Protein AF-A0A354ZIR4-F1 (afdb_monomer)

Radius of gyration: 13.45 Å; Cα contacts (8 Å, |Δi|>4): 122; chains: 1; bounding box: 28×32×31 Å

Solvent-accessible surface area (backbone atoms only — not comparable to full-atom values): 5061 Å² total; per-residue (Å²): 122,97,40,75,67,55,53,53,51,48,54,52,48,51,55,51,51,44,67,61,39,46,87,78,36,78,66,36,48,70,50,56,55,90,43,46,34,38,83,47,100,88,41,73,48,69,51,48,30,37,34,37,52,42,96,52,50,86,30,64,50,100,80,34,29,72,47,86,59,84,40,79,44,79,80,84,47,88,82,69,79,76,126

Sequence (83 aa):
APYVHHQRVSRRLLIFLHGYFAPRDPTGEVFNAPIDMALSDTNVIQPDLIYIPGESSEIVEEKRIGGAPLLVVEILSRWTRSK

Structure (mmCIF, N/CA/C/O backbone):
data_AF-A0A354ZIR4-F1
#
_entry.id   AF-A0A354ZIR4-F1
#
loop_
_atom_site.group_PDB
_atom_site.id
_atom_site.type_symbol
_atom_site.label_atom_id
_atom_site.label_alt_id
_atom_site.label_comp_id
_atom_site.label_asym_id
_atom_site.label_entity_id
_atom_site.label_seq_id
_atom_site.pdbx_PDB_ins_code
_atom_site.Cartn_x
_atom_site.Cartn_y
_atom_site.Cartn_z
_atom_site.occupancy
_atom_site.B_iso_or_equiv
_atom_site.auth_seq_id
_atom_site.auth_comp_id
_atom_site.auth_asym_id
_atom_site.auth_atom_id
_atom_site.pdbx_PDB_model_num
ATOM 1 N N . ALA A 1 1 ? -2.163 -11.130 12.181 1.00 58.41 1 ALA A N 1
ATOM 2 C CA . ALA A 1 1 ? -1.360 -10.366 13.166 1.00 58.41 1 ALA A CA 1
ATOM 3 C C . ALA A 1 1 ? 0.104 -10.386 12.729 1.00 58.41 1 ALA A C 1
ATOM 5 O O . ALA A 1 1 ? 0.502 -11.387 12.133 1.00 58.41 1 ALA A O 1
ATOM 6 N N . PRO A 1 2 ? 0.877 -9.305 12.929 1.00 67.06 2 PRO A N 1
ATOM 7 C CA . PRO A 1 2 ? 2.121 -9.052 12.202 1.00 67.06 2 PRO A CA 1
ATOM 8 C C . PRO A 1 2 ? 3.257 -9.927 1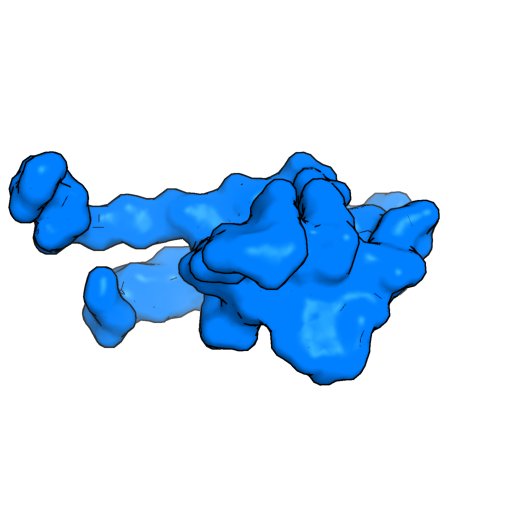2.741 1.00 67.06 2 PRO A C 1
ATOM 10 O O . PRO A 1 2 ? 4.120 -9.498 13.497 1.00 67.06 2 PRO A O 1
ATOM 13 N N . TYR A 1 3 ? 3.244 -11.202 12.370 1.00 83.81 3 TYR A N 1
ATOM 14 C CA . TYR A 1 3 ? 4.339 -12.120 12.641 1.00 83.81 3 TYR A CA 1
ATOM 15 C C . TYR A 1 3 ? 5.427 -11.941 11.584 1.00 83.81 3 TYR A C 1
ATOM 17 O O . TYR A 1 3 ? 5.142 -11.630 10.428 1.00 83.81 3 TYR A O 1
ATOM 25 N N . VAL A 1 4 ? 6.675 -12.238 11.945 1.00 89.38 4 VAL A N 1
ATOM 26 C CA . VAL A 1 4 ? 7.838 -12.141 11.042 1.00 89.38 4 VAL A CA 1
ATOM 27 C C . VAL A 1 4 ? 7.600 -12.838 9.694 1.00 89.38 4 VAL A C 1
ATOM 29 O O . VAL A 1 4 ? 8.043 -12.349 8.659 1.00 89.38 4 VAL A O 1
ATOM 32 N N . HIS A 1 5 ? 6.876 -13.962 9.679 1.00 88.81 5 HIS A N 1
ATOM 33 C CA . HIS A 1 5 ? 6.505 -14.645 8.437 1.00 88.81 5 HIS A CA 1
ATOM 34 C C . HIS A 1 5 ? 5.609 -13.789 7.530 1.00 88.81 5 HIS A C 1
ATOM 36 O O . HIS A 1 5 ? 5.893 -13.664 6.344 1.00 88.81 5 HIS A O 1
ATOM 42 N N . HIS A 1 6 ? 4.556 -13.186 8.085 1.00 91.56 6 HIS A N 1
ATOM 43 C CA . HIS A 1 6 ? 3.634 -12.315 7.350 1.00 91.56 6 HIS A CA 1
ATOM 44 C C . HIS A 1 6 ? 4.385 -11.123 6.744 1.00 91.56 6 HIS A C 1
ATOM 46 O O . HIS A 1 6 ? 4.313 -10.902 5.540 1.00 91.56 6 HIS A O 1
ATOM 52 N N . GLN A 1 7 ? 5.255 -10.487 7.532 1.00 92.62 7 GLN A N 1
ATOM 53 C CA . GLN A 1 7 ? 6.091 -9.373 7.072 1.00 92.62 7 GLN A CA 1
ATOM 54 C C . GLN A 1 7 ? 7.096 -9.787 5.983 1.00 92.62 7 GLN A C 1
ATOM 56 O O . GLN A 1 7 ? 7.328 -9.052 5.024 1.00 92.62 7 GLN A O 1
ATOM 61 N N . ARG A 1 8 ? 7.671 -10.997 6.064 1.00 94.69 8 ARG A N 1
ATOM 62 C CA . ARG A 1 8 ? 8.537 -11.540 4.999 1.00 94.69 8 ARG A CA 1
ATOM 63 C C . ARG A 1 8 ? 7.779 -11.774 3.695 1.00 94.69 8 ARG A C 1
ATOM 65 O O . ARG A 1 8 ? 8.352 -11.537 2.634 1.00 94.69 8 ARG A O 1
ATOM 72 N N . VAL A 1 9 ? 6.540 -12.263 3.767 1.00 94.81 9 VAL A N 1
ATOM 73 C CA . VAL A 1 9 ? 5.690 -12.460 2.585 1.00 94.81 9 VAL A CA 1
ATOM 74 C C . VAL A 1 9 ? 5.296 -11.107 1.994 1.00 94.81 9 VAL A C 1
ATOM 76 O O . VAL A 1 9 ? 5.525 -10.905 0.805 1.00 94.81 9 VAL A O 1
ATOM 79 N N . SER A 1 10 ? 4.830 -10.166 2.823 1.00 95.88 10 SER A N 1
ATOM 80 C CA . SER A 1 10 ? 4.459 -8.808 2.399 1.00 95.88 10 SER A CA 1
ATOM 81 C C . SER A 1 10 ? 5.606 -8.118 1.665 1.00 95.88 10 SER A C 1
ATOM 83 O O . SER A 1 10 ? 5.449 -7.733 0.510 1.00 95.88 10 SER A O 1
ATOM 85 N N . ARG A 1 11 ? 6.818 -8.107 2.243 1.00 97.12 11 ARG A N 1
ATOM 86 C CA . ARG A 1 11 ? 8.001 -7.517 1.592 1.00 97.12 11 ARG A CA 1
ATOM 87 C C . ARG A 1 11 ? 8.312 -8.139 0.229 1.00 97.12 11 ARG A C 1
ATOM 89 O O . ARG A 1 11 ? 8.684 -7.434 -0.703 1.00 97.12 11 ARG A O 1
ATOM 96 N N . ARG A 1 12 ? 8.228 -9.468 0.110 1.00 98.00 12 ARG A N 1
ATOM 97 C CA . ARG A 1 12 ? 8.528 -10.168 -1.151 1.00 98.00 12 ARG A CA 1
ATOM 98 C C . ARG A 1 12 ? 7.503 -9.836 -2.229 1.00 98.00 12 ARG A C 1
ATOM 100 O O . ARG A 1 12 ? 7.897 -9.595 -3.364 1.00 98.00 12 ARG A O 1
ATOM 107 N N . LEU A 1 13 ? 6.224 -9.813 -1.862 1.00 98.00 13 LEU A N 1
ATOM 108 C CA . LEU A 1 13 ? 5.143 -9.447 -2.769 1.00 98.00 13 LEU A CA 1
ATOM 109 C C . LEU A 1 13 ? 5.235 -7.976 -3.179 1.00 98.00 13 LEU A C 1
ATOM 111 O O . LEU A 1 13 ? 5.133 -7.703 -4.366 1.00 98.00 13 LEU A O 1
ATOM 115 N N . LEU A 1 14 ? 5.528 -7.060 -2.252 1.00 98.31 14 LEU A N 1
ATOM 116 C CA . LEU A 1 14 ? 5.751 -5.644 -2.555 1.00 98.31 14 LEU A CA 1
ATOM 117 C C . LEU A 1 14 ? 6.837 -5.461 -3.625 1.00 98.31 14 LEU A C 1
ATOM 119 O O . LEU A 1 14 ? 6.594 -4.823 -4.644 1.00 98.31 14 LEU A O 1
ATOM 123 N N . ILE A 1 15 ? 8.012 -6.073 -3.430 1.00 98.62 15 ILE A N 1
ATOM 124 C CA . ILE A 1 15 ? 9.125 -5.998 -4.392 1.00 98.62 15 ILE A CA 1
ATOM 125 C C . ILE A 1 15 ? 8.714 -6.578 -5.751 1.00 98.62 15 ILE A C 1
ATOM 127 O O . ILE A 1 15 ? 9.011 -5.990 -6.790 1.00 98.62 15 ILE A O 1
ATOM 131 N N . PHE A 1 16 ? 8.035 -7.728 -5.750 1.00 98.50 16 PHE A N 1
ATOM 132 C CA . PHE A 1 16 ? 7.593 -8.388 -6.975 1.00 98.50 16 PHE A CA 1
ATOM 133 C C . PHE A 1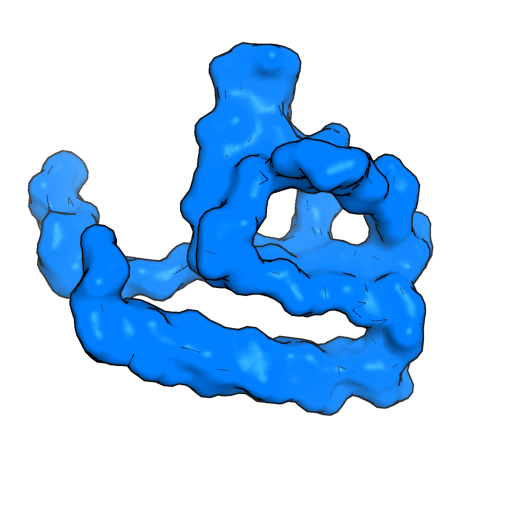 16 ? 6.571 -7.546 -7.750 1.00 98.50 16 PHE A C 1
ATOM 135 O O . PHE A 1 16 ? 6.744 -7.329 -8.947 1.00 98.50 16 PHE A O 1
ATOM 142 N N . LEU A 1 17 ? 5.532 -7.052 -7.072 1.00 98.44 17 LEU A N 1
ATOM 143 C CA . LEU A 1 17 ? 4.480 -6.236 -7.677 1.00 98.44 17 LEU A CA 1
ATOM 144 C C . LEU A 1 17 ? 5.045 -4.913 -8.193 1.00 98.44 17 LEU A C 1
ATOM 146 O O . LEU A 1 17 ? 4.786 -4.559 -9.339 1.00 98.44 17 LEU A O 1
ATOM 150 N N . HIS A 1 18 ? 5.882 -4.232 -7.405 1.00 98.06 18 HIS A N 1
ATOM 151 C CA . HIS A 1 18 ? 6.536 -3.001 -7.844 1.00 98.06 18 HIS A CA 1
ATOM 152 C C . HIS A 1 18 ? 7.386 -3.234 -9.101 1.00 98.06 18 HIS A C 1
ATOM 154 O O . HIS A 1 18 ? 7.242 -2.512 -10.082 1.00 98.06 18 HIS A O 1
ATOM 160 N N . GLY A 1 19 ? 8.206 -4.293 -9.131 1.00 98.38 19 GLY A N 1
ATOM 161 C CA . GLY A 1 19 ? 9.006 -4.636 -10.312 1.00 98.38 19 GLY A CA 1
ATOM 162 C C . GLY A 1 19 ? 8.173 -5.032 -11.538 1.00 98.38 19 GLY A C 1
ATOM 163 O O . GLY A 1 19 ? 8.598 -4.807 -12.670 1.00 98.38 19 GLY A O 1
ATOM 164 N N . TYR A 1 20 ? 6.984 -5.605 -11.336 1.00 98.25 20 TYR A N 1
ATOM 165 C CA . TYR A 1 20 ? 6.065 -5.943 -12.421 1.00 98.25 20 TYR A CA 1
ATOM 166 C C . TYR A 1 20 ? 5.371 -4.705 -13.008 1.00 98.25 20 TYR A C 1
ATOM 168 O O . TYR A 1 20 ? 5.308 -4.574 -14.237 1.00 98.25 20 TYR A O 1
ATOM 176 N N . PHE A 1 21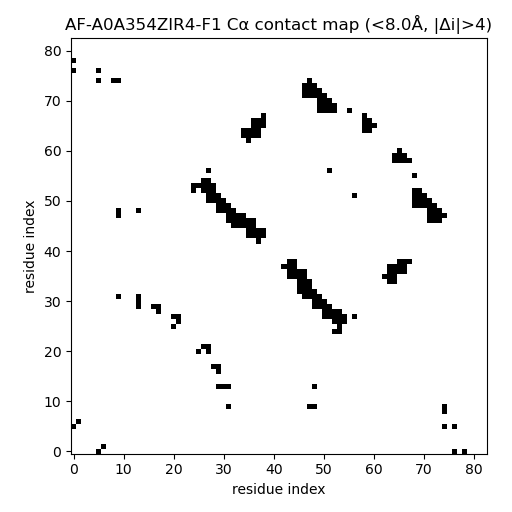 ? 4.862 -3.813 -12.152 1.00 98.31 21 PHE A N 1
ATOM 177 C CA . PHE A 1 21 ? 4.070 -2.654 -12.568 1.00 98.31 21 PHE A CA 1
ATOM 178 C C . PHE A 1 21 ? 4.920 -1.472 -13.029 1.00 98.31 21 PHE A C 1
ATOM 180 O O . PHE A 1 21 ? 4.576 -0.884 -14.046 1.00 98.31 21 PHE A O 1
ATOM 187 N N . ALA A 1 22 ? 6.061 -1.184 -12.395 1.00 97.56 22 ALA A N 1
ATOM 188 C CA . ALA A 1 22 ? 6.898 -0.028 -12.736 1.00 97.56 22 ALA A CA 1
ATOM 189 C C . ALA A 1 22 ? 7.216 0.142 -14.244 1.00 97.56 22 ALA A C 1
ATOM 191 O O . ALA A 1 22 ? 7.106 1.259 -14.743 1.00 97.56 22 ALA A O 1
ATOM 192 N N . PRO A 1 23 ? 7.570 -0.908 -15.021 1.00 98.19 23 PRO A N 1
ATOM 193 C CA . PRO A 1 23 ? 7.815 -0.748 -16.460 1.00 98.19 23 PRO A CA 1
ATOM 194 C C . PRO A 1 23 ? 6.541 -0.650 -17.320 1.00 98.19 23 PRO A C 1
ATOM 196 O O . PRO A 1 23 ? 6.644 -0.359 -18.509 1.00 98.19 23 PRO A O 1
ATOM 199 N N . ARG A 1 24 ? 5.361 -0.957 -16.768 1.00 97.75 24 ARG A N 1
ATOM 200 C CA . ARG A 1 24 ? 4.069 -0.994 -17.483 1.00 97.75 24 ARG A CA 1
ATOM 201 C C . ARG A 1 24 ? 3.214 0.233 -17.196 1.00 97.75 24 ARG A C 1
ATOM 203 O O . ARG A 1 24 ? 2.520 0.707 -18.084 1.00 97.75 24 ARG A O 1
ATOM 210 N N . ASP A 1 25 ? 3.291 0.719 -15.969 1.00 98.00 25 ASP A N 1
ATOM 211 C CA . ASP A 1 25 ? 2.602 1.894 -15.469 1.00 98.00 25 ASP A CA 1
ATOM 212 C C . ASP A 1 25 ? 3.570 2.668 -14.560 1.00 98.00 25 ASP A C 1
ATOM 214 O O . ASP A 1 25 ? 3.622 2.430 -13.351 1.00 98.00 25 ASP A O 1
ATOM 218 N N . PRO A 1 26 ? 4.387 3.566 -15.142 1.00 96.62 26 PRO A N 1
ATOM 219 C CA . PRO A 1 26 ? 5.393 4.332 -14.405 1.00 96.62 26 PRO A CA 1
ATOM 220 C C . PRO A 1 26 ? 4.812 5.292 -13.360 1.00 96.62 26 PRO A C 1
ATOM 222 O O . PRO A 1 26 ? 5.552 5.804 -12.524 1.00 96.62 26 PRO A O 1
ATOM 225 N N . THR A 1 27 ? 3.512 5.567 -13.445 1.00 97.50 27 THR A N 1
ATOM 226 C CA . THR A 1 27 ? 2.756 6.444 -12.543 1.00 97.50 27 THR A CA 1
ATOM 227 C C . THR A 1 27 ? 1.917 5.673 -11.529 1.00 97.50 27 THR A C 1
ATOM 229 O O . THR A 1 27 ? 1.307 6.288 -10.662 1.00 97.50 27 THR A O 1
ATOM 232 N N . GLY A 1 28 ? 1.869 4.345 -11.638 1.00 97.75 28 GLY A N 1
ATOM 233 C CA . GLY A 1 28 ? 1.146 3.489 -10.714 1.00 97.75 28 GLY A CA 1
ATOM 234 C C . GLY A 1 28 ? 1.916 3.254 -9.422 1.00 97.75 28 GLY A C 1
ATOM 235 O O . GLY A 1 28 ? 3.148 3.207 -9.394 1.00 97.75 28 GLY A O 1
ATOM 236 N N . GLU A 1 29 ? 1.174 3.038 -8.345 1.00 97.31 29 GLU A N 1
ATOM 237 C CA . GLU A 1 29 ? 1.724 2.931 -6.999 1.00 97.31 29 GLU A CA 1
ATOM 238 C C . GLU A 1 29 ? 1.335 1.610 -6.342 1.00 97.31 29 GLU A C 1
ATOM 240 O O . GLU A 1 29 ? 0.197 1.149 -6.439 1.00 97.31 29 GLU A O 1
ATOM 245 N N . VAL A 1 30 ? 2.295 0.994 -5.649 1.00 98.06 30 VAL A N 1
ATOM 246 C CA . VAL A 1 30 ? 2.058 -0.177 -4.799 1.00 98.06 30 VAL A CA 1
ATOM 247 C C . VAL A 1 30 ? 2.301 0.240 -3.356 1.00 98.06 30 VAL A C 1
ATOM 249 O O . VAL A 1 30 ? 3.429 0.580 -3.002 1.00 98.06 30 VAL A O 1
ATOM 252 N N . PHE A 1 31 ? 1.270 0.167 -2.518 1.00 97.19 31 PHE A N 1
ATOM 253 C CA . PHE A 1 31 ? 1.369 0.466 -1.089 1.00 97.19 31 PHE A CA 1
ATOM 254 C C . PHE A 1 31 ? 1.343 -0.819 -0.262 1.00 97.19 31 PHE A C 1
ATOM 256 O O . PHE A 1 31 ? 0.773 -1.831 -0.675 1.00 97.19 31 PHE A O 1
ATOM 263 N N . ASN A 1 32 ? 1.939 -0.767 0.928 1.00 96.31 32 ASN A N 1
ATOM 264 C CA . ASN A 1 32 ? 1.872 -1.818 1.938 1.00 96.31 32 ASN A CA 1
ATOM 265 C C . ASN A 1 32 ? 1.229 -1.312 3.226 1.00 96.31 32 ASN A C 1
ATOM 267 O O . ASN A 1 32 ? 1.267 -0.120 3.516 1.00 96.31 32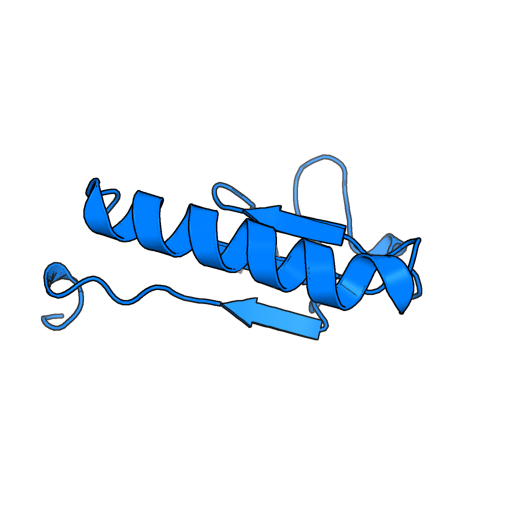 ASN A O 1
ATOM 271 N N . ALA A 1 33 ? 0.707 -2.237 4.031 1.00 94.25 33 ALA A N 1
ATOM 272 C CA . ALA A 1 33 ? 0.175 -1.919 5.347 1.00 94.25 33 ALA A CA 1
ATOM 273 C C . ALA A 1 33 ? 1.212 -1.202 6.244 1.00 94.25 33 ALA A C 1
ATOM 275 O O . ALA A 1 33 ? 2.399 -1.564 6.212 1.00 94.25 33 ALA A O 1
ATOM 276 N N . PRO A 1 34 ? 0.771 -0.273 7.115 1.00 94.50 34 PRO A N 1
ATOM 277 C CA . PRO A 1 34 ? -0.615 0.186 7.260 1.00 94.50 34 PRO A CA 1
ATOM 278 C C . PRO A 1 34 ? -1.025 1.170 6.149 1.00 94.50 34 PRO A C 1
ATOM 280 O O . PRO A 1 34 ? -0.308 2.128 5.877 1.00 94.50 34 PRO A O 1
ATOM 283 N N . ILE A 1 35 ? -2.197 0.946 5.549 1.00 94.12 35 ILE A N 1
ATOM 284 C CA . ILE A 1 35 ? -2.844 1.861 4.601 1.00 94.12 35 ILE A CA 1
ATOM 285 C C . ILE A 1 35 ? -4.358 1.788 4.803 1.00 94.12 35 ILE A C 1
ATOM 287 O O . ILE A 1 35 ? -4.919 0.697 4.818 1.00 94.12 35 ILE A O 1
ATOM 291 N N . ASP A 1 36 ? -5.013 2.931 4.987 1.00 95.94 36 ASP A N 1
ATOM 292 C CA . ASP A 1 36 ? -6.465 2.989 5.158 1.00 95.94 36 ASP A CA 1
ATOM 293 C C . ASP A 1 36 ? -7.150 3.036 3.790 1.00 95.94 36 ASP A C 1
ATOM 295 O O . ASP A 1 36 ? -6.784 3.846 2.942 1.00 95.94 36 ASP A O 1
ATOM 299 N N . MET A 1 37 ? -8.169 2.202 3.578 1.00 94.88 37 MET A N 1
ATOM 300 C CA . MET A 1 37 ? -8.998 2.211 2.372 1.00 94.88 37 MET A CA 1
ATOM 301 C C . MET A 1 37 ? -10.476 2.302 2.744 1.00 94.88 37 MET A C 1
ATOM 303 O O . MET A 1 37 ? -11.015 1.427 3.430 1.00 94.88 37 MET A O 1
ATOM 307 N N . ALA A 1 38 ? 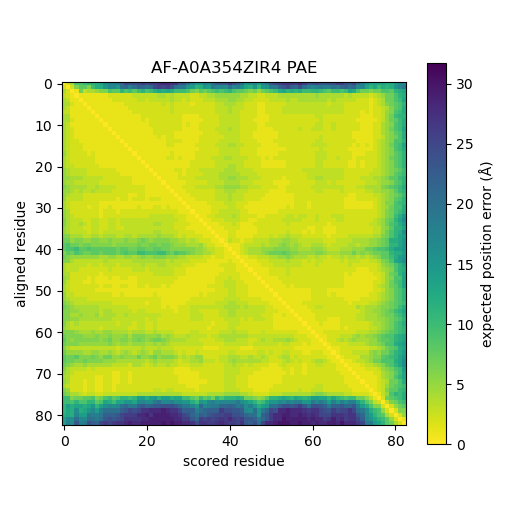-11.141 3.361 2.286 1.00 94.25 38 ALA A N 1
ATOM 308 C CA . ALA A 1 38 ? -12.564 3.564 2.507 1.00 94.25 38 ALA A CA 1
ATOM 309 C C . ALA A 1 38 ? -13.383 2.741 1.500 1.00 94.25 38 ALA A C 1
ATOM 311 O O . ALA A 1 38 ? -13.296 2.944 0.295 1.00 94.25 38 ALA A O 1
ATOM 312 N N . LEU A 1 39 ? -14.209 1.822 2.003 1.00 88.31 39 LEU A N 1
ATOM 313 C CA . LEU A 1 39 ? -15.215 1.107 1.207 1.00 88.31 39 LEU A CA 1
ATOM 314 C C . LEU A 1 39 ? -16.548 1.872 1.148 1.00 88.31 39 LEU A C 1
ATOM 316 O O . LEU A 1 39 ? -17.375 1.625 0.277 1.00 88.31 39 LEU A O 1
ATO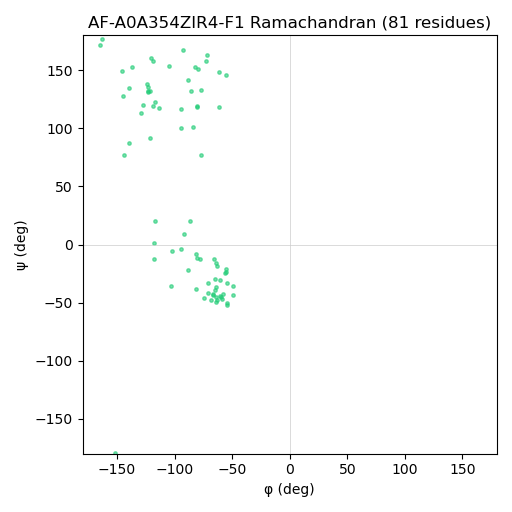M 320 N N . SER A 1 40 ? -16.776 2.756 2.122 1.00 88.25 40 SER A N 1
ATOM 321 C CA . SER A 1 40 ? -17.900 3.695 2.217 1.00 88.25 40 SER A CA 1
ATOM 322 C C . SER A 1 40 ? -17.553 4.781 3.242 1.00 88.25 40 SER A C 1
ATOM 324 O O . SER A 1 40 ? -16.536 4.667 3.931 1.00 88.25 40 SER A O 1
ATOM 326 N N . ASP A 1 41 ? -18.429 5.768 3.428 1.00 85.31 41 ASP A N 1
ATOM 327 C CA . ASP A 1 41 ? -18.248 6.844 4.416 1.00 85.31 41 ASP A CA 1
ATOM 328 C C . ASP A 1 41 ? -18.051 6.342 5.857 1.00 85.31 41 ASP A C 1
ATOM 330 O O . ASP A 1 41 ? -17.441 7.026 6.678 1.00 85.31 41 ASP A O 1
ATOM 334 N N . THR A 1 42 ? -18.541 5.140 6.172 1.00 89.94 42 THR A N 1
ATOM 335 C CA . THR A 1 42 ? -18.503 4.567 7.526 1.00 89.94 42 THR A CA 1
ATOM 336 C C . THR A 1 42 ? -17.688 3.280 7.635 1.00 89.94 42 THR A C 1
ATOM 338 O O . THR A 1 42 ? -17.646 2.688 8.711 1.00 89.94 42 THR A O 1
ATOM 341 N N . ASN A 1 43 ? -17.074 2.804 6.547 1.00 90.88 43 ASN A N 1
ATOM 342 C CA . ASN A 1 43 ? -16.350 1.533 6.539 1.00 90.88 43 ASN A CA 1
ATOM 343 C C . ASN A 1 43 ? -14.946 1.710 5.964 1.00 90.88 43 ASN A C 1
ATOM 345 O O . ASN A 1 43 ? -14.796 1.970 4.770 1.00 90.88 43 ASN A O 1
ATOM 349 N N . VAL A 1 44 ? -13.937 1.529 6.813 1.00 93.44 44 VAL A N 1
ATOM 350 C CA . VAL A 1 44 ? -12.520 1.612 6.455 1.00 93.44 44 VAL A CA 1
ATOM 351 C C . VAL A 1 44 ? -11.865 0.279 6.779 1.00 93.44 44 VAL A C 1
ATOM 353 O O . VAL A 1 44 ? -12.054 -0.262 7.869 1.00 93.44 44 VAL A O 1
ATOM 356 N N . ILE A 1 45 ? -11.100 -0.246 5.829 1.00 94.00 45 ILE A N 1
ATOM 357 C CA . ILE A 1 45 ? -10.305 -1.461 6.005 1.00 94.00 45 ILE A CA 1
ATOM 358 C C . ILE A 1 45 ? -8.823 -1.166 5.785 1.00 94.00 45 ILE A C 1
ATOM 360 O O . ILE A 1 45 ? -8.472 -0.167 5.162 1.00 94.00 45 ILE A O 1
ATOM 364 N N . GLN A 1 46 ? -7.965 -2.049 6.298 1.00 95.00 46 GLN A N 1
ATOM 365 C CA . GLN A 1 46 ? -6.512 -1.947 6.171 1.00 95.00 46 GLN A CA 1
ATOM 366 C C . GLN A 1 46 ? -5.949 -3.183 5.470 1.00 95.00 46 GLN A C 1
ATOM 368 O O . GLN A 1 46 ? -5.668 -4.178 6.145 1.00 95.00 46 GLN A O 1
ATOM 373 N N . PRO A 1 47 ? -5.814 -3.149 4.138 1.00 94.94 47 PRO A N 1
ATOM 374 C CA . PRO A 1 47 ? -5.240 -4.259 3.395 1.00 94.94 47 PRO A CA 1
ATOM 375 C C . PRO A 1 47 ? -3.728 -4.392 3.588 1.00 94.94 47 PRO A C 1
ATOM 377 O O . PRO A 1 47 ? -3.038 -3.420 3.899 1.00 94.94 47 PRO A O 1
ATOM 380 N N . ASP A 1 48 ? -3.193 -5.594 3.348 1.00 95.44 48 ASP A N 1
ATOM 381 C CA . ASP A 1 48 ? -1.750 -5.845 3.457 1.00 95.44 48 ASP A CA 1
ATOM 382 C C . ASP A 1 48 ? -0.945 -5.184 2.328 1.00 95.44 48 ASP A C 1
ATOM 384 O O . ASP A 1 48 ? 0.144 -4.657 2.580 1.00 95.44 48 ASP A O 1
ATOM 388 N N . LEU A 1 49 ? -1.453 -5.242 1.091 1.00 97.00 49 LEU A N 1
ATOM 389 C CA . LEU A 1 49 ? -0.901 -4.548 -0.077 1.00 97.00 49 LEU A CA 1
ATOM 390 C C . LEU A 1 49 ? -2.025 -4.104 -1.013 1.00 97.00 49 LEU A C 1
ATOM 392 O O . LEU A 1 49 ? -3.027 -4.808 -1.166 1.00 97.00 49 LEU A O 1
ATOM 396 N N . ILE A 1 50 ? -1.807 -2.996 -1.712 1.00 97.81 50 ILE A N 1
ATOM 397 C CA . ILE A 1 50 ? -2.688 -2.514 -2.780 1.00 97.81 50 ILE A CA 1
ATOM 398 C C . ILE A 1 50 ? -1.867 -2.035 -3.972 1.00 97.81 50 ILE A C 1
ATOM 400 O O . ILE A 1 50 ? -0.731 -1.597 -3.797 1.00 97.81 50 ILE A O 1
ATOM 404 N N . TYR A 1 51 ? -2.448 -2.097 -5.168 1.00 98.31 51 TYR A N 1
ATOM 405 C CA . TYR A 1 51 ? -1.925 -1.405 -6.345 1.00 98.31 51 TYR A CA 1
ATOM 406 C C . TYR A 1 51 ? -2.984 -0.478 -6.937 1.00 98.31 51 TYR A C 1
ATOM 408 O O . TYR A 1 51 ? -4.135 -0.881 -7.143 1.00 98.31 51 TYR A O 1
ATOM 416 N N . ILE A 1 52 ? -2.563 0.755 -7.206 1.00 98.06 52 ILE A N 1
ATOM 417 C CA . ILE A 1 52 ? -3.372 1.821 -7.785 1.00 98.06 52 ILE A CA 1
ATOM 418 C C . ILE A 1 52 ? -2.734 2.212 -9.121 1.00 98.06 52 ILE A C 1
ATOM 420 O O . ILE A 1 52 ? -1.568 2.616 -9.129 1.00 98.06 52 ILE A O 1
ATOM 424 N N . PRO A 1 53 ? -3.459 2.076 -10.245 1.00 98.00 53 PRO A N 1
ATOM 425 C CA . PRO A 1 53 ? -2.984 2.547 -11.536 1.00 98.00 53 PRO A CA 1
ATOM 426 C C . PRO A 1 53 ? -2.768 4.058 -11.538 1.00 98.00 53 PRO A C 1
ATOM 428 O O . PRO A 1 53 ? -3.526 4.788 -10.902 1.00 98.00 53 PRO A O 1
ATOM 431 N N . GLY A 1 54 ? -1.802 4.548 -12.312 1.00 97.62 54 GLY A N 1
ATOM 432 C CA . GLY A 1 54 ? -1.564 5.989 -12.429 1.00 97.62 54 GLY A CA 1
ATOM 433 C C . GLY A 1 54 ? -2.768 6.767 -12.974 1.00 97.62 54 GLY A C 1
ATOM 434 O O . GLY A 1 54 ? -3.011 7.902 -12.570 1.00 97.62 54 GLY A O 1
ATOM 435 N N . GLU A 1 55 ? -3.578 6.131 -13.828 1.00 97.12 55 GLU A N 1
ATOM 436 C CA . GLU A 1 55 ? -4.845 6.689 -14.331 1.00 97.12 55 GLU A CA 1
ATOM 437 C C . GLU A 1 55 ? -5.921 6.877 -13.252 1.00 97.12 55 GLU A C 1
ATOM 439 O O . GLU A 1 55 ? -6.915 7.542 -13.519 1.00 97.12 55 GLU A O 1
ATOM 444 N N . SER A 1 56 ? -5.725 6.297 -12.063 1.00 97.06 56 SER A N 1
ATOM 445 C CA . SER A 1 56 ? -6.615 6.412 -10.903 1.00 97.06 56 SER A CA 1
ATOM 446 C C . SER A 1 56 ? -5.933 7.102 -9.717 1.00 97.06 56 SER A C 1
ATOM 448 O O . SER A 1 56 ? -6.343 6.917 -8.574 1.00 97.06 56 SER A O 1
ATOM 450 N N . SER A 1 57 ? -4.861 7.866 -9.953 1.00 95.25 57 SER A N 1
ATOM 451 C CA . SER A 1 57 ? -4.097 8.549 -8.893 1.00 95.25 57 SER A CA 1
ATOM 452 C C . SER A 1 57 ? -4.947 9.467 -7.998 1.00 95.25 57 SER A C 1
ATOM 454 O O . SER A 1 57 ? -4.608 9.683 -6.838 1.00 95.25 57 SER A O 1
ATOM 456 N N . GLU A 1 58 ? -6.087 9.955 -8.488 1.00 96.56 58 GLU A N 1
ATOM 457 C CA . GLU A 1 58 ? -7.025 10.802 -7.751 1.00 96.56 58 GLU A CA 1
ATOM 458 C C . GLU A 1 58 ? -7.670 10.126 -6.535 1.00 96.56 58 GLU A C 1
ATOM 460 O O . GLU A 1 58 ? -8.184 10.824 -5.662 1.00 96.56 58 GLU A O 1
ATOM 465 N N . ILE A 1 59 ? -7.643 8.790 -6.449 1.00 95.81 59 ILE A N 1
ATOM 466 C CA . ILE A 1 59 ? -8.171 8.067 -5.282 1.00 95.81 59 ILE A CA 1
ATOM 467 C C . ILE A 1 59 ? -7.182 8.044 -4.109 1.00 95.81 59 ILE A C 1
ATOM 469 O O . ILE A 1 59 ? -7.554 7.619 -3.012 1.00 95.81 59 ILE A O 1
ATOM 473 N N . VAL A 1 60 ? -5.926 8.446 -4.328 1.00 96.25 60 VAL A N 1
ATOM 474 C CA . VAL A 1 60 ? -4.898 8.547 -3.288 1.00 96.25 60 VAL A CA 1
ATOM 475 C C . VAL A 1 60 ? -5.049 9.897 -2.586 1.00 96.25 60 VAL A C 1
ATOM 477 O O . VAL A 1 60 ? -4.626 10.937 -3.086 1.00 96.25 60 VAL A O 1
ATOM 480 N N . GLU A 1 61 ? -5.670 9.892 -1.409 1.00 94.44 61 GLU A N 1
ATOM 481 C CA . GLU A 1 61 ? -5.808 11.073 -0.555 1.00 94.44 61 GLU A CA 1
ATOM 482 C C . GLU A 1 61 ? -4.649 11.141 0.457 1.00 94.44 61 GLU A C 1
ATOM 484 O O . GLU A 1 61 ? -3.953 10.159 0.705 1.00 94.44 61 GLU A O 1
ATOM 489 N N . GLU A 1 62 ? -4.477 12.282 1.133 1.00 90.88 62 GLU A N 1
ATOM 490 C CA . GLU A 1 62 ? -3.396 12.485 2.118 1.00 90.88 62 GLU A CA 1
ATOM 491 C C . GLU A 1 62 ? -3.362 11.417 3.230 1.00 90.88 62 GLU A C 1
ATOM 493 O O . GLU A 1 62 ? -2.297 11.077 3.743 1.00 90.88 62 GLU A O 1
ATOM 498 N N . LYS A 1 63 ? -4.530 10.899 3.632 1.00 90.00 63 LYS A N 1
ATOM 499 C CA . LYS A 1 63 ? -4.662 10.008 4.798 1.00 90.00 63 LYS A CA 1
ATOM 500 C C . LYS A 1 63 ? -5.178 8.610 4.477 1.00 90.00 63 LYS A C 1
ATOM 502 O O . LYS A 1 63 ? -5.160 7.764 5.365 1.00 90.00 63 LYS A O 1
ATOM 507 N N . ARG A 1 64 ? -5.694 8.375 3.271 1.00 92.50 64 ARG A N 1
ATOM 508 C CA . ARG A 1 64 ? -6.387 7.131 2.915 1.00 92.50 64 ARG A CA 1
ATOM 509 C C . ARG A 1 64 ? -6.538 6.986 1.408 1.00 92.50 64 ARG A C 1
ATOM 511 O O . ARG A 1 64 ? -6.345 7.931 0.654 1.00 92.50 64 ARG A O 1
ATOM 518 N N . ILE A 1 65 ? -6.992 5.815 1.001 1.00 96.31 65 ILE A N 1
ATOM 519 C CA . ILE A 1 65 ? -7.479 5.544 -0.342 1.00 96.31 65 ILE A CA 1
ATOM 520 C C . ILE A 1 65 ? -9.000 5.719 -0.355 1.00 96.31 65 ILE A C 1
ATOM 522 O O . ILE A 1 65 ? -9.720 5.012 0.356 1.00 96.31 65 ILE A O 1
ATOM 526 N N . GLY A 1 66 ? -9.472 6.693 -1.132 1.00 94.88 66 GLY A N 1
ATOM 527 C CA . GLY A 1 66 ? -10.874 7.117 -1.230 1.00 94.88 66 GLY A CA 1
ATOM 528 C C . GLY A 1 66 ? -11.683 6.422 -2.330 1.00 94.88 66 GLY A C 1
ATOM 529 O O . GLY A 1 66 ? -12.806 6.827 -2.618 1.00 94.88 66 GLY A O 1
ATOM 530 N N . GLY A 1 67 ? -11.127 5.389 -2.962 1.00 89.75 67 GLY A N 1
ATOM 531 C CA . GLY A 1 67 ? -11.748 4.691 -4.084 1.00 89.75 67 GLY A CA 1
ATOM 532 C C . GLY A 1 67 ? -11.322 3.231 -4.177 1.00 89.75 67 GLY A C 1
ATOM 533 O O . GLY A 1 67 ? -10.560 2.729 -3.352 1.00 89.75 67 GLY A O 1
ATOM 534 N N . ALA A 1 68 ? -11.833 2.535 -5.191 1.00 90.31 68 ALA A N 1
ATOM 535 C CA . ALA A 1 68 ? -11.507 1.134 -5.415 1.00 90.31 68 ALA A CA 1
ATOM 536 C C . ALA A 1 68 ? -10.148 1.005 -6.135 1.00 90.31 68 ALA A C 1
ATOM 538 O O . ALA A 1 68 ? -10.030 1.469 -7.269 1.00 90.31 68 ALA A O 1
ATOM 539 N N . PRO A 1 69 ? -9.130 0.368 -5.528 1.00 94.62 69 PRO A N 1
ATOM 540 C CA . PRO A 1 69 ? -7.877 0.069 -6.213 1.00 94.62 69 PRO A CA 1
ATOM 541 C C . PRO A 1 69 ? -8.080 -1.052 -7.239 1.00 94.62 69 PRO A C 1
ATOM 543 O O . PRO A 1 69 ? -9.034 -1.830 -7.157 1.00 94.62 69 PRO A O 1
ATOM 546 N N . LEU A 1 70 ? -7.134 -1.201 -8.170 1.00 96.94 70 LEU A N 1
ATOM 547 C CA . LEU A 1 70 ? -7.177 -2.294 -9.147 1.00 96.94 70 LEU A CA 1
ATOM 548 C C . LEU A 1 70 ? -6.889 -3.655 -8.498 1.00 96.94 70 LEU A C 1
ATOM 550 O O . LEU A 1 70 ? -7.416 -4.682 -8.926 1.00 96.94 70 LEU A O 1
ATOM 554 N N . LEU A 1 71 ? -6.030 -3.677 -7.477 1.00 97.31 71 LEU A N 1
ATOM 555 C CA . LEU A 1 71 ? -5.628 -4.898 -6.786 1.00 97.31 71 LEU A CA 1
ATOM 556 C C . LEU A 1 71 ? -5.548 -4.663 -5.280 1.00 97.31 71 LEU A C 1
ATOM 558 O O . LEU A 1 71 ? -4.927 -3.705 -4.825 1.00 97.31 71 LEU A O 1
ATOM 562 N N . VAL A 1 72 ? -6.101 -5.614 -4.528 1.00 96.62 72 VAL A N 1
ATOM 563 C CA . VAL A 1 72 ? -5.941 -5.753 -3.078 1.00 96.62 72 VAL A CA 1
ATOM 564 C C . VAL A 1 72 ? -5.381 -7.141 -2.788 1.00 96.62 72 VAL A C 1
ATOM 566 O O . VAL A 1 72 ? -5.835 -8.130 -3.367 1.00 96.62 72 VAL A O 1
ATOM 569 N N . VAL A 1 73 ? -4.397 -7.229 -1.896 1.00 96.25 73 VAL A N 1
ATOM 570 C CA . VAL A 1 73 ? -3.799 -8.496 -1.464 1.00 96.25 73 VAL A CA 1
ATOM 571 C C . VAL A 1 73 ? -3.913 -8.629 0.046 1.00 96.25 73 VAL A C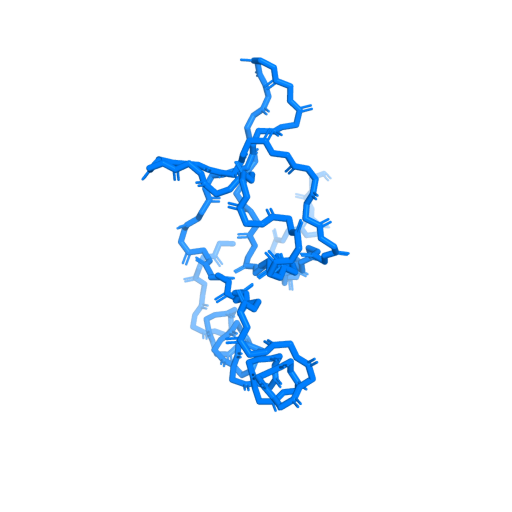 1
ATOM 573 O O . VAL A 1 73 ? -3.509 -7.736 0.784 1.00 96.25 73 VAL A O 1
ATOM 576 N N . GLU A 1 74 ? -4.386 -9.796 0.483 1.00 94.75 74 GLU A N 1
ATOM 577 C CA . GLU A 1 74 ? -4.480 -10.198 1.888 1.00 94.75 74 GLU A CA 1
ATOM 578 C C . GLU A 1 74 ? -3.599 -11.422 2.146 1.00 94.75 74 GLU A C 1
ATOM 580 O O . GLU A 1 74 ? -3.754 -12.477 1.522 1.00 94.75 74 GLU A O 1
ATOM 585 N N . ILE A 1 75 ? -2.666 -11.313 3.090 1.00 92.44 75 ILE A N 1
ATOM 586 C CA . ILE A 1 75 ? -1.763 -12.400 3.456 1.00 92.44 75 ILE A CA 1
ATOM 587 C C . ILE A 1 75 ? -2.366 -13.141 4.643 1.00 92.44 75 ILE A C 1
ATOM 589 O O . ILE A 1 75 ? -2.223 -12.772 5.812 1.00 92.44 75 ILE A O 1
ATOM 593 N N . LEU A 1 76 ? -2.999 -14.272 4.341 1.00 87.69 76 LEU A N 1
ATOM 594 C CA . LEU A 1 76 ? -3.60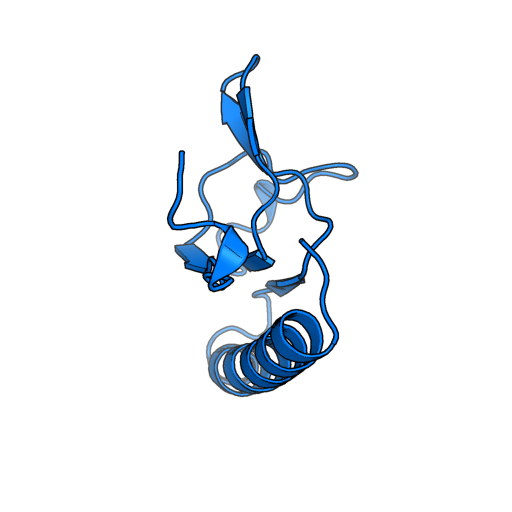1 -15.125 5.357 1.00 87.69 76 LEU A CA 1
ATOM 595 C C . LEU A 1 76 ? -2.538 -15.636 6.337 1.00 87.69 76 LEU A C 1
ATOM 597 O O . LEU A 1 76 ? -1.625 -16.389 5.990 1.00 87.69 76 LEU A O 1
ATOM 601 N N . SER A 1 77 ? -2.682 -15.270 7.607 1.00 75.00 77 SER A N 1
ATOM 602 C CA . SER A 1 77 ? -1.931 -15.903 8.686 1.00 75.00 77 SER A CA 1
ATOM 603 C C . SER A 1 77 ? -2.707 -17.126 9.185 1.00 75.00 77 SER A C 1
ATOM 605 O O . SER A 1 77 ? -3.931 -17.079 9.290 1.00 75.00 77 SER A O 1
ATOM 607 N N . ARG A 1 78 ? -2.025 -18.234 9.525 1.00 63.62 78 ARG A N 1
ATOM 608 C CA . ARG A 1 78 ? -2.676 -19.464 10.047 1.00 63.62 78 ARG A CA 1
ATOM 609 C C . ARG A 1 78 ? -3.549 -19.204 11.287 1.00 63.62 78 ARG A C 1
ATOM 611 O O . ARG A 1 78 ? -4.453 -19.980 11.566 1.00 63.62 78 ARG A O 1
ATOM 618 N N . TRP A 1 79 ? -3.299 -18.095 11.979 1.00 56.66 79 TRP A N 1
ATOM 619 C CA . TRP A 1 79 ? -4.031 -17.629 13.154 1.00 56.66 79 TRP A CA 1
ATOM 620 C C . TRP A 1 79 ? -5.344 -16.896 12.830 1.00 56.66 79 TRP A C 1
ATOM 622 O O . TRP A 1 79 ? -6.115 -16.626 13.741 1.00 56.66 79 TRP A O 1
ATOM 632 N N . THR A 1 80 ? -5.624 -16.603 11.556 1.00 51.41 80 THR A N 1
ATOM 633 C CA . THR A 1 80 ? -6.872 -15.958 11.106 1.00 51.41 80 THR A CA 1
ATOM 634 C C . THR A 1 80 ? -7.933 -16.976 10.650 1.00 51.41 80 THR A C 1
ATOM 636 O O . THR A 1 80 ? -9.052 -16.591 10.346 1.00 51.41 80 THR A O 1
ATOM 639 N N . ARG A 1 81 ? -7.633 -18.288 10.628 1.00 45.97 81 ARG A N 1
ATOM 640 C CA . ARG A 1 81 ? -8.582 -19.343 10.195 1.00 45.97 81 ARG A CA 1
ATO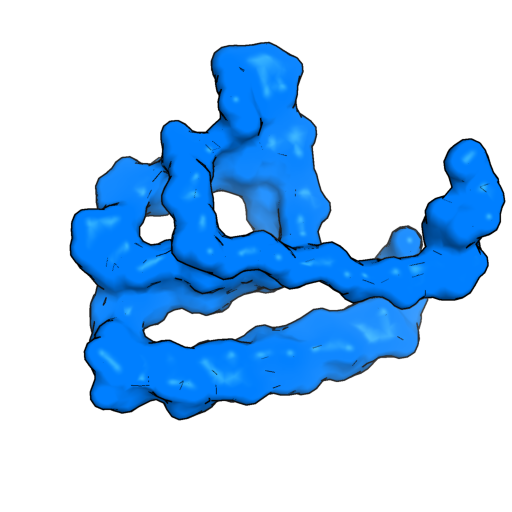M 641 C C . ARG A 1 81 ? -9.499 -19.866 11.315 1.00 45.97 81 ARG A C 1
ATOM 643 O O . ARG A 1 81 ? -10.018 -20.971 11.215 1.00 45.97 81 ARG A O 1
ATOM 650 N N . SER A 1 82 ? -9.671 -19.104 12.390 1.00 39.38 82 SER A N 1
ATOM 651 C CA . SER A 1 82 ? -10.607 -19.433 13.467 1.00 39.38 82 SER A CA 1
ATOM 652 C C . SER A 1 82 ? -11.249 -18.161 14.006 1.00 39.38 82 SER A C 1
ATOM 654 O O . SER A 1 82 ? -10.860 -17.675 15.066 1.00 39.38 82 SER A O 1
ATOM 656 N N . LYS A 1 83 ? -12.218 -17.629 13.267 1.00 38.50 83 LYS A N 1
ATOM 657 C CA . LYS A 1 83 ? -13.401 -16.955 13.804 1.00 38.50 83 LYS A CA 1
ATOM 658 C C . LYS A 1 83 ? -14.564 -17.232 12.866 1.00 38.50 83 LYS A C 1
ATOM 660 O O . LYS A 1 83 ? -14.306 -17.262 11.643 1.00 38.50 83 LYS A O 1
#

Foldseek 3Di:
DDDPVLVVVLVVVQVVVCVVCCVVAVQKDKDAPQAWEDPDPPDIDGFGMFIAGSVRCVQDDPRHRNDDGPDTDHDDDPVPPPD

Nearest PDB structures (foldseek):
  6okh-assembly1_B  TM=9.074E-01  e=4.525E-06  Leptospira borgpetersenii serovar Hardjo-bovis str. JB197
  1wdj-assembly1_B  TM=8.046E-01  e=1.884E-02  Thermus thermophilus
  1wdj-assembly1_C  TM=8.439E-01  e=5.205E-02  Thermus thermophilus
  8opp-assembly1_A  TM=7.914E-01  e=6.392E+00  Homo sapiens
  5aww-assembly1_Y  TM=3.858E-01  e=4.257E+00  Thermus thermophilus HB8

pLDDT: mean 90.65, std 13.38, range [38.5, 98.62]

Secondary structure (DSSP, 8-state):
---HHHHHHHHHHHHHHHHHHTTT-TT-EEEESS--EEEETTEEE--SEEEE-GGGGGGB-SSSB-S--SEEE----GGGS--

Mean predicted aligned error: 4.63 Å